Protein AF-A0A7K3RXQ4-F1 (afdb_monomer_lite)

InterPro domains:
  IPR008949 Isoprenoid synthase domain superfamily [G3DSA:1.10.600.10] (1-69)

pLDDT: mean 89.88, std 7.71, range [56.47, 97.0]

Structure (mmCIF, N/CA/C/O backbone):
data_AF-A0A7K3RXQ4-F1
#
_entry.id   AF-A0A7K3RXQ4-F1
#
loop_
_atom_site.group_PDB
_atom_site.id
_atom_site.type_symbol
_atom_site.label_atom_id
_atom_site.label_alt_id
_atom_site.label_comp_id
_atom_site.label_asym_id
_atom_site.label_entity_id
_atom_site.label_seq_id
_atom_site.pdbx_PDB_ins_code
_atom_site.Cartn_x
_atom_site.Cartn_y
_atom_site.Cartn_z
_atom_site.occupancy
_atom_site.B_iso_or_equiv
_atom_site.auth_seq_id
_atom_site.auth_comp_id
_atom_site.auth_asym_id
_atom_site.auth_atom_id
_atom_site.pdbx_PDB_model_num
ATOM 1 N N . ALA A 1 1 ? 12.523 -0.303 -28.671 1.00 68.62 1 ALA A N 1
ATOM 2 C CA . ALA A 1 1 ? 11.369 0.273 -27.960 1.00 68.62 1 ALA A CA 1
ATOM 3 C C . ALA A 1 1 ? 10.924 -0.730 -26.904 1.00 68.62 1 ALA A C 1
ATOM 5 O O . ALA A 1 1 ? 10.680 -1.873 -27.261 1.00 68.62 1 ALA A O 1
ATOM 6 N N . LEU A 1 2 ? 10.914 -0.332 -25.624 1.00 79.62 2 LEU A N 1
ATOM 7 C CA . LEU A 1 2 ? 10.537 -1.216 -24.507 1.00 79.62 2 LEU A CA 1
ATOM 8 C C . LEU A 1 2 ? 9.043 -1.570 -24.547 1.00 79.62 2 LEU A C 1
ATOM 10 O O . LEU A 1 2 ? 8.671 -2.706 -24.314 1.00 79.62 2 LEU A O 1
ATOM 14 N N . LEU A 1 3 ? 8.196 -0.609 -24.925 1.00 80.88 3 LEU A N 1
ATOM 15 C CA . LEU A 1 3 ? 6.736 -0.771 -24.958 1.00 80.88 3 LEU A CA 1
ATOM 16 C C . LEU A 1 3 ? 6.213 -1.588 -26.149 1.00 80.88 3 LEU A C 1
ATOM 18 O O . LEU A 1 3 ? 5.035 -1.918 -26.194 1.00 80.88 3 LEU A O 1
ATOM 22 N N . THR A 1 4 ? 7.061 -1.892 -27.131 1.00 85.06 4 THR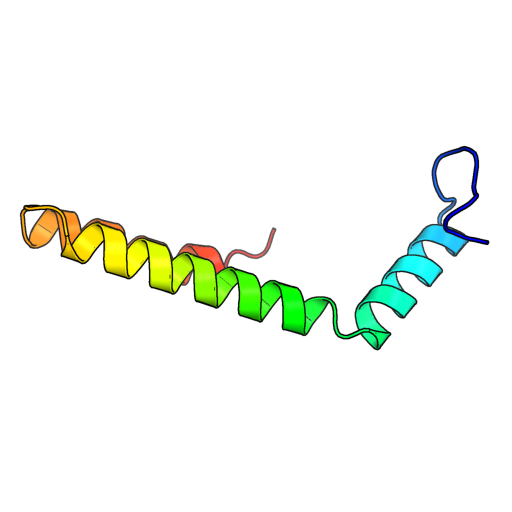 A N 1
ATOM 23 C CA . THR A 1 4 ? 6.669 -2.628 -28.342 1.00 85.06 4 THR A CA 1
ATOM 24 C C . THR A 1 4 ? 7.363 -3.989 -28.441 1.00 85.06 4 THR A C 1
ATOM 26 O O . THR A 1 4 ? 7.377 -4.578 -29.521 1.00 85.06 4 THR A O 1
ATOM 29 N N . SER A 1 5 ? 8.004 -4.477 -27.370 1.00 79.31 5 SER A N 1
ATOM 30 C CA . SER A 1 5 ? 8.627 -5.803 -27.376 1.00 7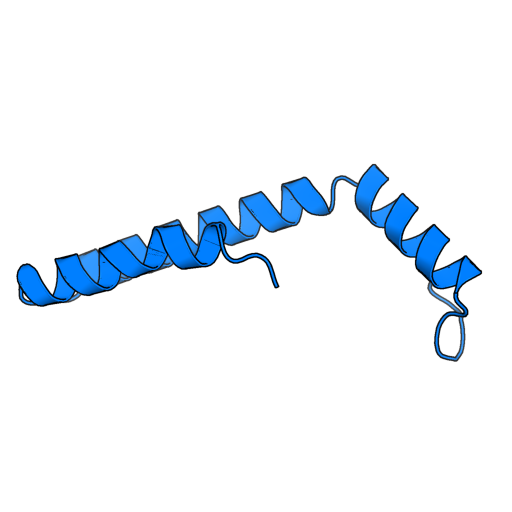9.31 5 SER A CA 1
ATOM 31 C C . SER A 1 5 ? 7.553 -6.889 -27.319 1.00 79.31 5 SER A C 1
ATOM 33 O O . SER A 1 5 ? 6.722 -6.902 -26.417 1.00 79.31 5 SER A O 1
ATOM 35 N N . ALA A 1 6 ? 7.582 -7.830 -28.263 1.00 76.25 6 ALA A N 1
ATOM 36 C CA . ALA A 1 6 ? 6.589 -8.904 -28.372 1.00 76.25 6 ALA A CA 1
ATOM 37 C C . ALA A 1 6 ? 6.814 -10.082 -27.392 1.00 76.25 6 ALA A C 1
ATOM 39 O O . ALA A 1 6 ? 6.282 -11.169 -27.600 1.00 76.25 6 ALA A O 1
ATOM 40 N N . GLY A 1 7 ? 7.605 -9.897 -26.334 1.00 82.19 7 GLY A N 1
ATOM 41 C CA . GLY A 1 7 ? 7.942 -10.943 -25.368 1.00 82.19 7 GLY A CA 1
ATOM 42 C C . GLY A 1 7 ? 8.516 -10.373 -24.069 1.00 82.19 7 GLY A C 1
ATOM 43 O O . GLY A 1 7 ? 8.634 -9.148 -23.952 1.00 82.19 7 GLY A O 1
ATOM 44 N N . PRO A 1 8 ? 8.855 -11.242 -23.096 1.00 86.81 8 PRO A N 1
ATOM 45 C CA . PRO A 1 8 ? 9.494 -10.830 -21.852 1.00 86.81 8 PRO A CA 1
ATOM 46 C C . PRO A 1 8 ? 10.737 -9.983 -22.124 1.00 86.81 8 PRO A C 1
ATOM 48 O O . PRO A 1 8 ? 11.472 -10.237 -23.080 1.00 86.81 8 PRO A O 1
ATOM 51 N N . LEU A 1 9 ? 10.964 -8.981 -21.279 1.00 88.88 9 LEU A N 1
ATOM 52 C CA . LEU A 1 9 ? 12.190 -8.198 -21.335 1.00 88.88 9 LEU A CA 1
ATOM 53 C C . LEU A 1 9 ? 13.372 -9.101 -20.974 1.00 88.88 9 LEU A C 1
ATOM 55 O O . LEU A 1 9 ? 13.303 -9.847 -19.998 1.00 88.88 9 LEU A O 1
ATOM 59 N N . ASP A 1 10 ? 14.451 -9.012 -21.749 1.00 90.50 10 ASP A N 1
ATOM 60 C CA . ASP A 1 10 ? 15.744 -9.516 -21.295 1.00 90.50 10 ASP A CA 1
ATOM 61 C C . ASP A 1 10 ? 16.276 -8.654 -20.134 1.00 90.50 10 ASP A C 1
ATOM 63 O O . ASP A 1 10 ? 15.767 -7.563 -19.857 1.00 90.50 10 ASP A O 1
ATOM 67 N N . ASP A 1 11 ? 17.315 -9.129 -19.449 1.00 93.06 11 ASP A N 1
ATOM 68 C CA . ASP A 1 11 ? 17.856 -8.461 -18.259 1.00 93.06 11 ASP A CA 1
ATOM 69 C C . ASP A 1 11 ? 18.314 -7.018 -18.534 1.00 93.06 11 ASP A C 1
ATOM 71 O O . ASP A 1 11 ? 18.186 -6.134 -17.682 1.00 93.06 11 ASP A O 1
ATOM 75 N N . ALA A 1 12 ? 18.839 -6.747 -19.732 1.00 92.62 12 ALA A N 1
ATOM 76 C CA . ALA A 1 12 ? 19.300 -5.414 -20.109 1.00 92.62 12 ALA A CA 1
ATOM 77 C C . ALA A 1 12 ? 18.120 -4.456 -20.317 1.00 92.62 12 ALA A C 1
ATOM 79 O O . ALA A 1 12 ? 18.149 -3.312 -19.855 1.00 92.62 12 ALA A O 1
ATOM 80 N N . ALA A 1 13 ? 17.068 -4.926 -20.983 1.00 92.88 13 ALA A N 1
ATOM 81 C CA . ALA A 1 13 ? 15.839 -4.186 -21.187 1.00 92.88 13 ALA A CA 1
ATOM 82 C C . ALA A 1 13 ? 15.075 -3.980 -19.869 1.00 92.88 13 ALA A C 1
ATOM 84 O O . ALA A 1 13 ? 14.568 -2.882 -19.637 1.00 92.88 13 ALA A O 1
ATOM 85 N N . ALA A 1 14 ? 15.053 -4.979 -18.983 1.00 93.25 14 ALA A N 1
ATOM 86 C CA . ALA A 1 14 ? 14.461 -4.882 -17.651 1.00 93.25 14 ALA A CA 1
ATOM 87 C C . ALA A 1 14 ? 15.182 -3.836 -16.787 1.00 93.25 14 ALA A C 1
ATOM 89 O O . ALA A 1 14 ? 14.537 -2.964 -16.206 1.00 93.25 14 ALA A O 1
ATOM 90 N N . ARG A 1 15 ? 16.521 -3.849 -16.772 1.00 94.62 15 ARG A N 1
ATOM 91 C CA . ARG A 1 15 ? 17.315 -2.839 -16.056 1.00 94.62 15 ARG A CA 1
ATOM 92 C C . ARG A 1 15 ? 17.081 -1.432 -16.599 1.00 94.62 15 ARG A C 1
ATOM 94 O O . ARG A 1 15 ? 16.848 -0.511 -15.825 1.00 94.62 15 ARG A O 1
ATOM 101 N N . ARG A 1 16 ? 17.053 -1.275 -17.925 1.00 94.31 16 ARG A N 1
ATOM 102 C CA . ARG A 1 16 ? 16.736 0.012 -18.558 1.00 94.31 16 ARG A CA 1
ATOM 103 C C . ARG A 1 16 ? 15.326 0.496 -18.210 1.00 94.31 16 ARG A C 1
ATOM 105 O O . ARG A 1 16 ? 15.120 1.690 -18.025 1.00 94.31 16 ARG A O 1
ATOM 112 N N . ALA A 1 17 ? 14.346 -0.403 -18.147 1.00 93.69 17 ALA A N 1
ATOM 113 C CA . ALA A 1 17 ? 12.994 -0.051 -17.730 1.00 93.69 17 ALA A CA 1
ATOM 114 C C . ALA A 1 17 ? 12.964 0.429 -16.270 1.00 93.69 17 ALA A C 1
ATOM 116 O O . ALA A 1 17 ? 12.339 1.447 -15.989 1.00 93.69 17 ALA A O 1
ATOM 117 N N . ALA A 1 18 ? 13.680 -0.248 -15.366 1.00 94.19 18 ALA A N 1
ATOM 118 C CA . ALA A 1 18 ? 13.796 0.165 -13.968 1.00 94.19 18 ALA A CA 1
ATOM 119 C C . ALA A 1 18 ? 14.441 1.555 -13.821 1.00 94.19 18 ALA A C 1
ATOM 121 O O . ALA A 1 18 ? 13.916 2.395 -13.096 1.00 94.19 18 ALA A O 1
ATOM 122 N N . GLU A 1 19 ? 15.515 1.834 -14.566 1.00 95.56 19 GLU A N 1
ATOM 123 C CA . GLU A 1 19 ? 16.163 3.155 -14.592 1.00 95.56 19 GLU A CA 1
ATOM 124 C C . GLU A 1 19 ? 15.190 4.260 -15.042 1.00 95.56 19 GLU A C 1
ATOM 126 O O . GLU A 1 19 ? 15.117 5.314 -14.414 1.00 95.56 19 GLU A O 1
ATOM 131 N N . LEU A 1 20 ? 14.391 4.003 -16.083 1.00 95.94 20 LEU A N 1
ATOM 132 C CA . LEU A 1 20 ? 13.383 4.955 -16.566 1.00 95.94 20 LEU A CA 1
ATOM 133 C C . LEU A 1 20 ? 12.249 5.175 -15.556 1.00 95.94 20 LEU A C 1
ATOM 135 O O . LEU A 1 20 ? 11.768 6.297 -15.410 1.00 95.94 20 LEU A O 1
ATOM 139 N N . ILE A 1 21 ? 11.813 4.120 -14.861 1.00 95.12 21 ILE A N 1
ATOM 140 C CA . ILE A 1 21 ? 10.814 4.221 -13.786 1.00 95.12 21 ILE A CA 1
ATOM 141 C C . ILE A 1 21 ? 11.359 5.092 -12.653 1.00 95.12 21 ILE A C 1
ATOM 143 O O . ILE A 1 21 ? 10.656 5.974 -12.160 1.00 95.12 21 ILE A O 1
ATOM 147 N N . ASP A 1 22 ? 12.614 4.881 -12.265 1.00 94.75 22 ASP A N 1
ATOM 148 C CA . ASP A 1 22 ? 13.271 5.663 -11.225 1.00 94.75 22 ASP A CA 1
ATOM 149 C C . ASP A 1 22 ? 13.431 7.136 -11.616 1.00 94.75 22 ASP A C 1
ATOM 151 O O . ASP A 1 22 ? 13.106 8.011 -10.811 1.00 94.75 22 ASP A O 1
ATOM 155 N N . GLU A 1 23 ? 13.872 7.419 -12.846 1.00 96.25 23 GLU A N 1
ATOM 156 C CA . GLU A 1 23 ? 14.002 8.779 -13.387 1.00 96.25 23 GLU A CA 1
ATOM 157 C C . GLU A 1 23 ? 12.648 9.501 -13.440 1.00 96.25 23 GLU A C 1
ATOM 159 O O . GLU A 1 23 ? 12.545 10.672 -13.073 1.00 96.25 23 GLU A O 1
ATOM 164 N N . ALA A 1 24 ? 11.581 8.784 -13.802 1.00 96.81 24 ALA A N 1
ATOM 165 C CA . ALA A 1 24 ? 10.212 9.295 -13.763 1.00 96.81 24 ALA A CA 1
ATOM 166 C C . ALA A 1 24 ? 9.678 9.509 -12.329 1.00 96.81 24 ALA A C 1
ATOM 168 O O . ALA A 1 24 ? 8.583 10.044 -12.143 1.00 96.81 24 ALA A O 1
ATOM 169 N N . GLY A 1 25 ? 10.435 9.117 -11.301 1.00 96.62 25 GLY A N 1
ATOM 170 C CA . GLY A 1 25 ? 10.056 9.261 -9.901 1.00 96.62 25 GLY A CA 1
ATOM 171 C C . GLY A 1 25 ? 9.138 8.151 -9.390 1.00 96.62 25 GLY A C 1
ATOM 172 O O . GLY A 1 25 ? 8.419 8.377 -8.417 1.00 96.62 25 GLY A O 1
ATOM 173 N N . GLY A 1 26 ? 9.173 6.965 -10.005 1.00 95.19 26 GLY A N 1
ATOM 174 C CA . GLY A 1 26 ? 8.322 5.820 -9.676 1.00 95.19 26 GLY A CA 1
ATOM 175 C C . GLY A 1 26 ? 8.315 5.482 -8.188 1.00 95.19 26 GLY A C 1
ATOM 176 O O . GLY A 1 26 ? 7.245 5.387 -7.600 1.00 95.19 26 GLY A O 1
ATOM 177 N N . ARG A 1 27 ? 9.487 5.445 -7.534 1.00 90.75 27 ARG A N 1
ATOM 178 C CA . ARG A 1 27 ? 9.573 5.244 -6.074 1.00 90.75 27 ARG A CA 1
ATOM 179 C C . ARG A 1 27 ? 8.736 6.246 -5.280 1.00 90.75 27 ARG A C 1
ATOM 181 O O . ARG A 1 27 ? 7.999 5.854 -4.385 1.00 90.75 27 ARG A O 1
ATOM 188 N N . ARG A 1 28 ? 8.850 7.537 -5.600 1.00 93.31 28 ARG A N 1
ATOM 189 C CA . ARG A 1 28 ? 8.100 8.590 -4.902 1.00 93.31 28 ARG A CA 1
ATOM 190 C C . ARG A 1 28 ? 6.604 8.446 -5.163 1.00 93.31 28 ARG A C 1
ATOM 192 O O . ARG A 1 28 ? 5.832 8.566 -4.225 1.00 93.31 28 ARG A O 1
ATOM 199 N N . ALA A 1 29 ? 6.211 8.167 -6.406 1.00 94.50 29 ALA A N 1
ATOM 200 C CA . ALA A 1 29 ? 4.811 7.948 -6.759 1.00 94.50 29 ALA A CA 1
ATOM 201 C C . ALA A 1 29 ? 4.209 6.758 -5.991 1.00 94.50 29 ALA A C 1
ATOM 203 O O . ALA A 1 29 ? 3.145 6.905 -5.402 1.00 94.50 29 ALA A O 1
ATOM 204 N N . THR 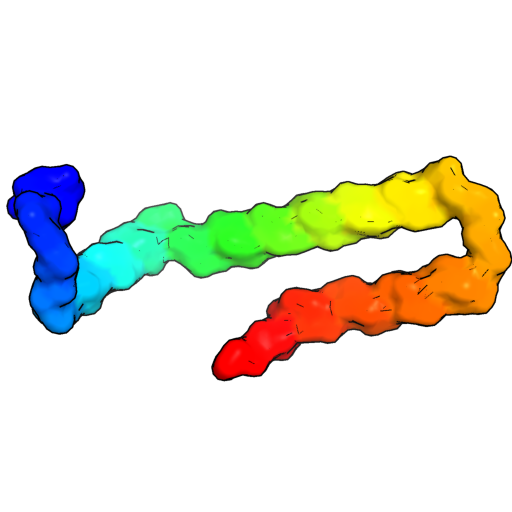A 1 30 ? 4.920 5.629 -5.912 1.00 91.62 30 THR A N 1
ATOM 205 C CA . THR A 1 30 ? 4.485 4.453 -5.144 1.00 91.62 30 THR A CA 1
ATOM 206 C C . THR A 1 30 ? 4.360 4.744 -3.647 1.00 91.62 30 THR A C 1
ATOM 208 O O . THR A 1 30 ? 3.400 4.301 -3.024 1.00 91.62 30 THR A O 1
ATOM 211 N N . VAL A 1 31 ? 5.291 5.505 -3.057 1.00 90.19 31 VAL A N 1
ATOM 212 C CA . VAL A 1 31 ? 5.188 5.908 -1.641 1.00 90.19 31 VAL A CA 1
ATOM 213 C C . VAL A 1 31 ? 3.967 6.801 -1.416 1.00 90.19 31 VAL A C 1
ATOM 215 O O . VAL A 1 31 ? 3.196 6.543 -0.498 1.00 90.19 31 VAL A O 1
ATOM 218 N N . THR A 1 32 ? 3.748 7.800 -2.274 1.00 93.12 32 THR A N 1
ATOM 219 C CA . THR A 1 32 ? 2.574 8.679 -2.180 1.00 93.12 32 THR A CA 1
ATOM 220 C C . THR A 1 32 ? 1.264 7.896 -2.306 1.00 93.12 32 THR A C 1
ATOM 222 O O . THR A 1 32 ? 0.365 8.086 -1.494 1.00 93.12 32 THR A O 1
ATOM 225 N N . GLU A 1 33 ? 1.163 6.968 -3.260 1.00 93.81 33 GLU A N 1
ATOM 226 C CA . GLU A 1 33 ? -0.016 6.104 -3.419 1.00 93.81 33 GLU A CA 1
ATOM 227 C C . GLU A 1 33 ? -0.264 5.238 -2.171 1.00 93.81 33 GLU A C 1
ATOM 229 O O . GLU A 1 33 ? -1.397 5.111 -1.700 1.00 93.81 33 GLU A O 1
ATOM 234 N N . ALA A 1 34 ? 0.797 4.685 -1.574 1.00 91.25 34 ALA A N 1
ATOM 235 C CA . ALA A 1 34 ? 0.687 3.931 -0.330 1.00 91.25 34 ALA A CA 1
ATOM 236 C C . ALA A 1 34 ? 0.173 4.806 0.828 1.00 91.25 34 ALA A C 1
ATOM 238 O O . ALA A 1 34 ? -0.741 4.398 1.548 1.00 91.25 34 ALA A O 1
ATOM 239 N N . GLU A 1 35 ? 0.707 6.019 0.994 1.00 90.62 35 GLU A N 1
ATOM 240 C CA . GLU A 1 35 ? 0.255 6.975 2.013 1.00 90.62 35 GLU A CA 1
ATOM 241 C C . GLU A 1 35 ? -1.226 7.348 1.836 1.00 90.62 35 GLU A C 1
ATOM 243 O O . GLU A 1 35 ? -1.988 7.338 2.809 1.00 90.62 35 GLU A O 1
ATOM 248 N N . GLU A 1 36 ? -1.665 7.608 0.601 1.00 94.38 36 GLU A N 1
ATOM 249 C CA . GLU A 1 36 ? -3.062 7.912 0.270 1.00 94.38 36 GLU A CA 1
ATOM 250 C C . GLU A 1 36 ? -4.003 6.757 0.638 1.00 94.38 36 GLU A C 1
ATOM 252 O O . GLU A 1 36 ? -5.040 6.964 1.280 1.00 94.38 36 GLU A O 1
ATOM 257 N N . HIS A 1 37 ? -3.632 5.522 0.298 1.00 93.81 37 HIS A N 1
ATOM 258 C CA . HIS A 1 37 ? -4.424 4.346 0.652 1.00 93.81 37 HIS A CA 1
ATOM 259 C C . HIS A 1 37 ? -4.503 4.115 2.162 1.00 93.81 37 HIS A C 1
ATOM 261 O O . HIS A 1 37 ? -5.562 3.740 2.674 1.00 93.81 37 HIS A O 1
ATOM 267 N N . LEU A 1 38 ? -3.426 4.374 2.902 1.00 92.06 38 LEU A N 1
ATOM 268 C CA . LEU A 1 38 ? -3.427 4.249 4.360 1.00 92.06 38 LEU A CA 1
ATOM 269 C C . LEU A 1 38 ? -4.262 5.341 5.033 1.00 92.06 38 LEU A C 1
ATOM 271 O O . LEU A 1 38 ? -4.979 5.056 5.998 1.00 92.06 38 LEU A O 1
ATOM 275 N N . ALA A 1 39 ? -4.240 6.565 4.503 1.00 93.12 39 ALA A N 1
ATOM 276 C CA . ALA A 1 39 ? -5.135 7.633 4.937 1.00 93.12 39 ALA A CA 1
ATOM 277 C C . ALA A 1 39 ? -6.608 7.270 4.675 1.00 93.12 39 ALA A C 1
ATOM 279 O O . ALA A 1 39 ? -7.460 7.441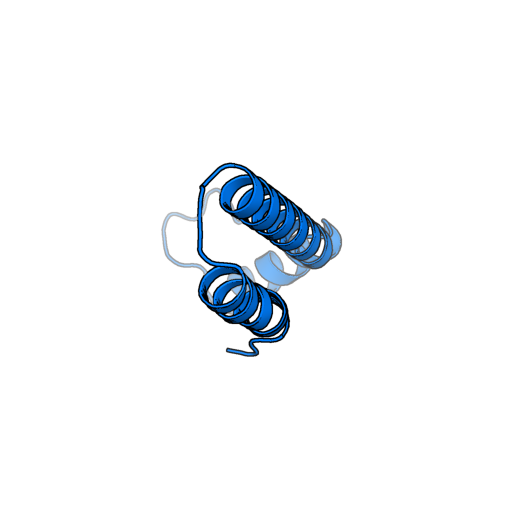 5.551 1.00 93.12 39 ALA A O 1
ATOM 280 N N . ALA A 1 40 ? -6.915 6.687 3.513 1.00 94.69 40 ALA A N 1
ATOM 281 C CA . ALA A 1 40 ? -8.257 6.200 3.207 1.00 94.69 40 ALA A CA 1
ATOM 282 C C . ALA A 1 40 ? -8.689 5.063 4.152 1.00 94.69 40 ALA A C 1
ATOM 284 O O . ALA A 1 40 ? -9.812 5.074 4.661 1.00 94.69 40 ALA A O 1
ATOM 285 N N . ALA A 1 41 ? -7.797 4.113 4.451 1.00 92.81 41 ALA A N 1
ATOM 286 C CA . ALA A 1 41 ? -8.062 3.037 5.406 1.00 92.81 41 ALA A CA 1
ATOM 287 C C . ALA A 1 41 ? -8.355 3.585 6.813 1.00 92.81 41 ALA A C 1
ATOM 289 O O . ALA A 1 41 ? -9.317 3.156 7.454 1.00 92.81 41 ALA A O 1
ATOM 290 N N . ARG A 1 42 ? -7.590 4.589 7.264 1.00 92.81 42 ARG A N 1
ATOM 291 C CA . ARG A 1 42 ? -7.843 5.310 8.521 1.00 92.81 42 ARG A CA 1
ATOM 292 C C . ARG A 1 42 ? -9.250 5.904 8.550 1.00 92.81 42 ARG A C 1
ATOM 294 O O . ARG A 1 42 ? -10.018 5.611 9.463 1.00 92.81 42 ARG A O 1
ATOM 301 N N . ALA A 1 43 ? -9.607 6.658 7.511 1.00 95.19 43 ALA A N 1
ATOM 302 C CA . ALA A 1 43 ? -10.916 7.291 7.393 1.00 95.19 43 ALA A CA 1
ATOM 303 C C . ALA A 1 43 ? -12.070 6.272 7.313 1.00 95.19 43 ALA A C 1
ATOM 305 O O . ALA A 1 43 ? -13.197 6.565 7.708 1.00 95.19 43 ALA A O 1
ATOM 306 N N . CYS A 1 44 ? -11.831 5.061 6.805 1.00 94.56 44 CYS A N 1
ATOM 307 C CA . CYS A 1 44 ? -12.809 3.974 6.863 1.00 94.56 44 CYS A CA 1
ATOM 308 C C . CYS A 1 44 ? -13.047 3.493 8.299 1.00 94.56 44 CYS A C 1
ATOM 310 O O . CYS A 1 44 ? -14.204 3.338 8.686 1.00 94.56 44 CYS A O 1
ATOM 312 N N . LEU A 1 45 ? -11.986 3.314 9.089 1.00 93.69 45 LEU A N 1
ATOM 313 C CA . LEU A 1 45 ? -12.082 2.877 10.487 1.00 93.69 45 LEU A CA 1
ATOM 314 C C . LEU A 1 45 ? -12.742 3.923 11.395 1.00 93.69 45 LEU A C 1
ATOM 316 O O . LEU A 1 45 ? -13.379 3.562 12.379 1.00 93.69 45 LEU A O 1
ATOM 320 N N . ASP A 1 46 ? -12.648 5.206 11.047 1.00 93.69 46 ASP A N 1
ATOM 321 C CA . ASP A 1 46 ? -13.341 6.285 11.762 1.00 93.69 46 ASP A CA 1
ATOM 322 C C . ASP A 1 46 ? -14.860 6.310 11.523 1.00 93.69 46 ASP A C 1
ATOM 324 O O . ASP A 1 46 ? -15.595 6.901 12.311 1.00 93.69 46 ASP A O 1
ATOM 328 N N . ARG A 1 47 ? -15.352 5.670 10.454 1.00 95.50 47 ARG A N 1
ATOM 329 C CA . ARG A 1 47 ? -16.777 5.678 10.070 1.00 95.50 47 ARG A CA 1
ATOM 330 C C . ARG A 1 47 ? -17.563 4.463 10.555 1.00 95.50 47 ARG A C 1
ATOM 332 O O . ARG A 1 47 ? -18.775 4.414 10.357 1.00 95.50 47 ARG A O 1
ATOM 339 N N . VAL A 1 48 ? -16.898 3.479 11.153 1.00 94.38 48 VAL A N 1
ATOM 340 C CA . VAL A 1 48 ? -17.526 2.256 11.668 1.00 94.38 48 VAL A CA 1
ATOM 341 C C . VAL A 1 48 ? -17.546 2.272 13.200 1.00 94.38 48 VAL A C 1
ATOM 343 O O . VAL A 1 48 ? -16.565 2.700 13.808 1.00 94.38 48 VAL A O 1
ATOM 346 N N . PRO A 1 49 ? -18.631 1.809 13.851 1.00 94.31 49 PRO A N 1
ATOM 347 C CA . PRO A 1 49 ? -18.734 1.786 15.309 1.00 94.31 49 PRO A CA 1
ATOM 348 C C . PRO A 1 49 ? -17.938 0.606 15.889 1.00 94.31 49 PRO A C 1
ATOM 350 O O . PRO A 1 49 ? -18.504 -0.374 16.370 1.00 94.31 49 PRO A O 1
ATOM 353 N N . LEU A 1 50 ? -16.613 0.675 15.785 1.00 94.12 50 LEU A N 1
ATOM 354 C CA . LEU A 1 50 ? -15.699 -0.283 16.400 1.00 94.12 50 LEU A CA 1
ATOM 355 C C . LEU A 1 50 ? -15.521 0.036 17.885 1.00 94.12 50 LEU A C 1
ATOM 357 O O . LEU A 1 50 ? -15.537 1.200 18.279 1.00 94.12 50 LEU A O 1
ATOM 361 N N . ALA A 1 51 ?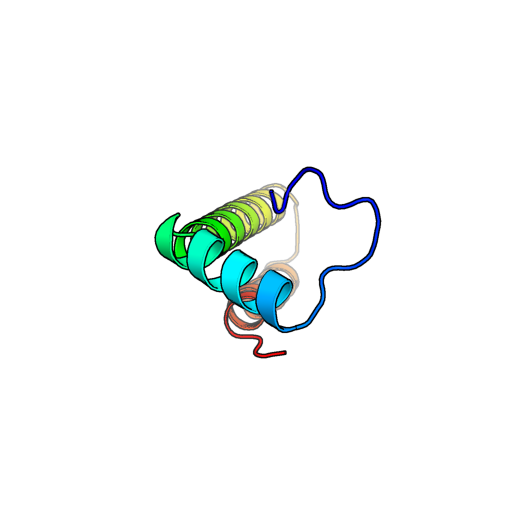 -15.293 -0.999 18.694 1.00 97.00 51 ALA A N 1
ATOM 362 C CA . ALA A 1 51 ? -14.744 -0.810 20.031 1.00 97.00 51 ALA A CA 1
ATOM 363 C C . ALA A 1 51 ? -13.356 -0.152 19.929 1.00 97.00 51 ALA A C 1
ATOM 365 O O . ALA A 1 51 ? -12.589 -0.479 19.018 1.00 97.00 51 ALA A O 1
ATOM 366 N N . ASP A 1 52 ? -13.028 0.742 20.864 1.00 93.12 52 ASP A N 1
ATOM 367 C CA . ASP A 1 52 ? -11.780 1.518 20.833 1.00 93.12 52 ASP A CA 1
ATOM 368 C C . ASP A 1 52 ? -10.531 0.628 20.779 1.00 93.12 52 ASP A C 1
ATOM 370 O O . ASP A 1 52 ? -9.587 0.929 20.052 1.00 93.12 52 ASP A O 1
ATOM 374 N N . GLU A 1 53 ? -10.559 -0.504 21.483 1.00 95.81 53 GLU A N 1
ATOM 375 C CA . GLU A 1 53 ? -9.492 -1.513 21.494 1.00 95.81 53 GLU A CA 1
ATOM 376 C C . GLU A 1 53 ? -9.299 -2.137 20.105 1.00 95.81 53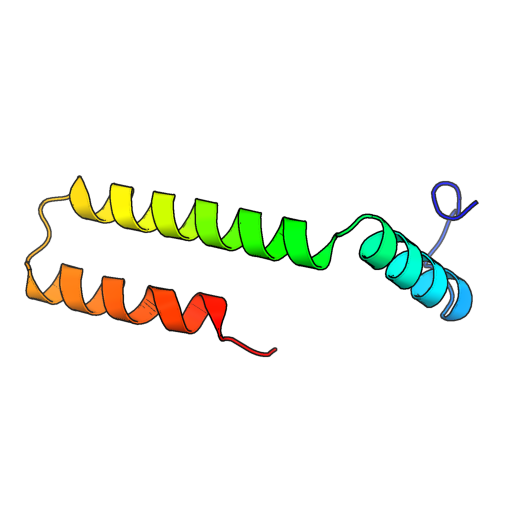 GLU A C 1
ATOM 378 O O . GLU A 1 53 ? -8.208 -2.085 19.545 1.00 95.81 53 GLU A O 1
ATOM 383 N N . ALA A 1 54 ? -10.380 -2.629 19.491 1.00 95.06 54 ALA A N 1
ATOM 384 C CA . ALA A 1 54 ? -10.339 -3.226 18.156 1.00 95.06 54 ALA A CA 1
ATOM 385 C C . ALA A 1 54 ? -9.911 -2.215 17.083 1.00 95.06 54 ALA A C 1
ATOM 387 O O . ALA A 1 54 ? -9.189 -2.555 16.145 1.00 95.06 54 ALA A O 1
ATOM 388 N N . LYS A 1 55 ? -10.341 -0.954 17.220 1.00 95.25 55 LYS A N 1
ATOM 389 C CA . LYS A 1 55 ? -9.854 0.133 16.374 1.00 95.25 55 LYS A CA 1
ATOM 390 C C . LYS A 1 55 ? -8.351 0.292 16.578 1.00 95.25 55 LYS A C 1
ATOM 392 O O . LYS A 1 55 ? -7.620 0.198 15.600 1.00 95.25 55 LYS A O 1
ATOM 397 N N . GLY A 1 56 ? -7.896 0.470 17.818 1.00 93.25 56 GLY A N 1
ATOM 398 C CA . GLY A 1 56 ? -6.486 0.594 18.186 1.00 93.25 56 GLY A CA 1
ATOM 399 C C . GLY A 1 56 ? -5.614 -0.492 17.561 1.00 93.25 56 GLY A C 1
ATOM 400 O O . GLY A 1 56 ? -4.663 -0.160 16.855 1.00 93.25 56 GLY A O 1
ATOM 401 N N . ASP A 1 57 ? -6.000 -1.758 17.711 1.00 94.50 57 ASP A N 1
ATOM 402 C CA . ASP A 1 57 ? -5.289 -2.904 17.139 1.00 94.50 57 ASP A CA 1
ATOM 403 C C . ASP A 1 57 ? -5.124 -2.779 15.619 1.00 94.50 57 ASP A C 1
ATOM 405 O O . ASP A 1 57 ? -4.012 -2.878 15.099 1.00 94.50 57 ASP A O 1
ATOM 409 N N . LEU A 1 58 ? -6.197 -2.464 14.888 1.00 93.06 58 LEU A N 1
ATOM 410 C CA . LEU A 1 58 ? -6.132 -2.270 13.434 1.00 93.06 58 LEU A CA 1
ATOM 411 C C . LEU A 1 58 ? -5.237 -1.086 13.044 1.00 93.06 58 LEU A C 1
ATOM 413 O O . LEU A 1 58 ? -4.533 -1.141 12.033 1.00 93.06 58 LEU A O 1
ATOM 417 N N . LEU A 1 59 ? -5.224 -0.022 13.850 1.00 91.38 59 LEU A N 1
ATOM 418 C CA . LEU A 1 59 ? -4.377 1.144 13.612 1.00 91.38 59 LEU A CA 1
ATOM 419 C C . LEU A 1 59 ? -2.884 0.837 13.783 1.00 91.38 59 LEU A C 1
ATOM 421 O O . LEU A 1 59 ? -2.075 1.492 13.119 1.00 91.38 59 LEU A O 1
ATOM 425 N N . THR A 1 60 ? -2.517 -0.139 14.622 1.00 91.44 60 THR A N 1
ATOM 426 C CA . THR A 1 60 ? -1.115 -0.571 14.794 1.00 91.44 60 THR A CA 1
ATOM 427 C C . THR A 1 60 ? -0.559 -1.314 13.580 1.00 91.44 60 THR A C 1
ATOM 429 O O . THR A 1 60 ? 0.652 -1.323 13.375 1.00 91.44 60 THR A O 1
ATOM 432 N N . LEU A 1 61 ? -1.421 -1.891 12.734 1.00 89.50 61 LEU A N 1
ATOM 433 C CA . LEU A 1 61 ? -0.992 -2.599 11.524 1.00 89.50 61 LEU A CA 1
ATOM 434 C C . LEU A 1 61 ? -0.528 -1.641 10.420 1.00 89.50 61 LEU A C 1
ATOM 436 O O . LEU A 1 61 ? 0.286 -2.021 9.584 1.00 89.50 61 LEU A O 1
ATOM 440 N N . ILE A 1 62 ? -1.029 -0.403 10.409 1.00 85.75 62 ILE A N 1
ATOM 441 C CA . ILE A 1 62 ? -0.794 0.566 9.328 1.00 85.75 62 ILE A CA 1
ATOM 442 C C . ILE A 1 62 ? 0.701 0.893 9.132 1.00 85.75 62 ILE A C 1
ATOM 444 O O . ILE A 1 62 ? 1.163 0.758 8.000 1.00 85.75 62 ILE A O 1
ATOM 448 N N . PRO A 1 63 ? 1.485 1.247 10.172 1.00 82.81 63 PRO A N 1
ATOM 449 C CA . PRO A 1 63 ? 2.924 1.484 10.017 1.00 82.81 63 PRO A CA 1
ATOM 450 C C . PRO A 1 63 ? 3.683 0.267 9.467 1.00 82.81 63 PRO A C 1
ATOM 452 O O . PRO A 1 63 ? 4.533 0.405 8.594 1.00 82.81 63 PRO A O 1
ATOM 455 N N . TYR A 1 64 ? 3.312 -0.946 9.894 1.00 83.25 64 TYR A N 1
ATOM 456 C CA . TYR A 1 64 ? 3.951 -2.177 9.419 1.00 83.25 64 TYR A CA 1
ATOM 457 C C . TYR A 1 64 ? 3.739 -2.429 7.918 1.00 83.25 64 TYR A C 1
ATOM 459 O O . TYR A 1 64 ? 4.559 -3.082 7.276 1.00 83.25 64 TYR A O 1
ATOM 467 N N . LEU A 1 65 ? 2.650 -1.923 7.333 1.00 80.75 65 LEU A N 1
ATOM 468 C CA . LEU A 1 65 ? 2.405 -2.049 5.895 1.00 80.75 65 LEU A CA 1
ATOM 469 C C . LEU A 1 65 ? 3.317 -1.143 5.059 1.00 80.75 65 LEU A C 1
ATOM 471 O O . LEU A 1 65 ? 3.605 -1.502 3.921 1.00 80.75 65 LEU A O 1
ATOM 475 N N . VAL A 1 66 ? 3.777 -0.019 5.618 1.00 77.62 66 VAL A N 1
ATOM 476 C CA . VAL A 1 66 ? 4.713 0.912 4.962 1.00 77.62 66 VAL A CA 1
ATOM 477 C C . VAL A 1 66 ? 6.144 0.397 5.052 1.00 77.62 66 VAL A C 1
ATOM 479 O O . VAL A 1 66 ? 6.867 0.402 4.062 1.00 77.62 66 VAL A O 1
ATOM 482 N N . ASP A 1 67 ? 6.529 -0.096 6.229 1.00 80.31 67 ASP A N 1
ATOM 483 C CA . ASP A 1 67 ? 7.911 -0.489 6.522 1.00 80.31 67 ASP A CA 1
ATOM 484 C C . ASP A 1 67 ? 8.231 -1.939 6.125 1.00 80.31 67 ASP A C 1
ATOM 486 O O . ASP A 1 67 ? 9.336 -2.431 6.369 1.00 80.31 67 ASP A O 1
ATOM 490 N N . ARG A 1 68 ? 7.278 -2.660 5.521 1.00 75.69 68 ARG A N 1
ATOM 491 C CA . ARG A 1 68 ? 7.513 -4.031 5.062 1.00 75.69 68 ARG A CA 1
ATOM 492 C C . ARG A 1 68 ? 8.528 -4.028 3.920 1.00 75.69 68 ARG A C 1
ATOM 494 O O . ARG A 1 68 ? 8.196 -3.756 2.770 1.00 75.69 68 ARG A O 1
ATOM 501 N N . THR A 1 69 ? 9.747 -4.445 4.225 1.00 68.56 69 THR A N 1
ATOM 502 C CA . THR A 1 69 ? 10.720 -4.875 3.220 1.00 68.56 69 THR A CA 1
ATOM 503 C C . THR A 1 69 ? 10.362 -6.296 2.772 1.00 68.56 69 THR A C 1
ATOM 505 O O . THR A 1 69 ? 10.248 -7.182 3.623 1.00 68.56 69 THR A O 1
ATOM 508 N N . GLY A 1 70 ? 10.112 -6.489 1.473 1.00 56.47 70 GLY A N 1
ATOM 509 C CA . GLY A 1 70 ? 9.904 -7.811 0.860 1.00 56.47 70 GLY A CA 1
ATOM 510 C C . GLY A 1 70 ? 11.172 -8.650 0.781 1.00 56.47 70 GLY A C 1
ATOM 511 O O . GLY A 1 70 ? 12.274 -8.061 0.857 1.00 56.47 70 GLY A O 1
#

Sequence (70 aa):
ALLTSAGPLDDAAARRAAELIDEAGGRRATVTEAEEHLAAARACLDRVPLADEAKGDLLTLIPYLVDRTG

Radius of gyration: 18.62 Å; chains: 1; bounding box: 38×20×50 Å

Foldseek 3Di:
DLVPDPDDDDPVSVVVVVVVCVVVVVVVVVLVVLVVVLVVVLVVLVPDPDDPVVSVVVNVCSVVVNPDDD

Organism: NCBI:txid66428

Secondary structure (DSSP, 8-state):
--TT-SSPPPHHHHHHHHHHHHHTTHHHHHHHHHHHHHHHHHHHHTTS---HHHHHHHHHHHHHHHS---